Protein AF-A0A973SWZ4-F1 (afdb_monomer_lite)

Radius of gyration: 31.6 Å; chains: 1; bounding box: 45×57×88 Å

pLDDT: mean 79.48, std 19.05, range [44.75, 98.75]

Structure (mmCIF, N/CA/C/O backbone):
data_AF-A0A973SWZ4-F1
#
_entry.id   AF-A0A973SWZ4-F1
#
loop_
_atom_site.group_PDB
_atom_site.id
_atom_site.type_symbol
_atom_site.label_atom_id
_atom_site.label_alt_id
_atom_site.label_comp_id
_atom_site.label_asym_id
_atom_site.label_entity_id
_atom_site.label_seq_id
_atom_site.pdbx_PDB_ins_code
_atom_site.Cartn_x
_atom_site.Cartn_y
_atom_site.Cartn_z
_atom_site.occupancy
_atom_site.B_iso_or_equiv
_atom_site.auth_seq_id
_atom_site.auth_comp_id
_atom_site.auth_asym_id
_atom_site.auth_atom_id
_atom_site.pdbx_PDB_model_num
ATOM 1 N N . LYS A 1 1 ? 2.008 2.634 -11.194 1.00 75.69 1 LYS A N 1
ATOM 2 C CA . LYS A 1 1 ? 1.634 1.443 -11.999 1.00 75.69 1 LYS A CA 1
ATOM 3 C C . LYS A 1 1 ? 0.359 0.751 -11.496 1.00 75.69 1 LYS A C 1
ATOM 5 O O . LYS A 1 1 ? -0.338 0.209 -12.335 1.00 75.69 1 LYS A O 1
ATOM 10 N N . LEU A 1 2 ? -0.005 0.845 -10.206 1.00 93.25 2 LEU A N 1
ATOM 11 C CA . LEU A 1 2 ? -1.254 0.261 -9.676 1.00 93.25 2 LEU A CA 1
ATOM 12 C C . LEU A 1 2 ? -2.449 1.218 -9.582 1.00 93.25 2 LEU A C 1
ATOM 14 O O . LEU A 1 2 ? -3.565 0.753 -9.756 1.00 93.25 2 LEU A O 1
ATOM 18 N N . LEU A 1 3 ? -2.231 2.527 -9.374 1.00 95.44 3 LEU A N 1
ATOM 19 C CA . LEU A 1 3 ? -3.317 3.508 -9.177 1.00 95.44 3 LEU A CA 1
ATOM 20 C C . LEU A 1 3 ? -4.445 3.402 -10.221 1.00 95.44 3 LEU A C 1
ATOM 22 O O . LEU A 1 3 ? -5.610 3.501 -9.875 1.00 95.44 3 LEU A O 1
ATOM 26 N N . TRP A 1 4 ? -4.090 3.133 -11.479 1.00 95.25 4 TRP A N 1
ATOM 27 C CA . TRP A 1 4 ? -5.040 3.017 -12.592 1.00 95.25 4 TRP A CA 1
ATOM 28 C C . TRP A 1 4 ? -5.335 1.576 -13.026 1.00 95.25 4 TRP A C 1
ATOM 30 O O . TRP A 1 4 ? -6.108 1.370 -13.953 1.00 95.25 4 TRP A O 1
ATOM 40 N N . ARG A 1 5 ? -4.661 0.578 -12.444 1.00 95.81 5 ARG A N 1
ATOM 41 C CA . ARG A 1 5 ? -4.679 -0.816 -12.935 1.00 95.81 5 ARG A CA 1
ATOM 42 C C . ARG A 1 5 ? -5.212 -1.820 -11.926 1.00 95.81 5 ARG A C 1
ATOM 44 O O . ARG A 1 5 ? -5.692 -2.870 -12.327 1.00 95.81 5 ARG A O 1
ATOM 51 N N . TYR A 1 6 ? -5.106 -1.523 -10.637 1.00 97.75 6 TYR A N 1
ATOM 52 C CA . TYR A 1 6 ? -5.614 -2.392 -9.591 1.00 97.75 6 TYR A CA 1
ATOM 53 C C . TYR A 1 6 ? -6.971 -1.866 -9.128 1.00 97.75 6 TYR A C 1
ATOM 55 O O . TYR A 1 6 ? -7.102 -0.710 -8.721 1.00 97.75 6 TYR A O 1
ATOM 63 N N . GLN A 1 7 ? -7.997 -2.708 -9.225 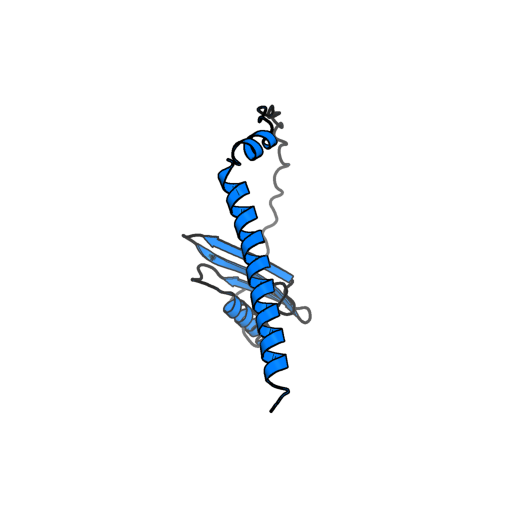1.00 97.75 7 GLN A N 1
ATOM 64 C CA . GLN A 1 7 ? -9.366 -2.313 -8.915 1.00 97.75 7 GLN A CA 1
ATOM 65 C C . GLN A 1 7 ? -9.485 -1.827 -7.468 1.00 97.75 7 GLN A C 1
ATOM 67 O O . GLN A 1 7 ? -9.116 -2.543 -6.531 1.00 97.75 7 GLN A O 1
ATOM 72 N N . GLY A 1 8 ? -10.067 -0.639 -7.311 1.00 97.94 8 GLY A N 1
ATOM 73 C CA . GLY A 1 8 ? -10.331 -0.029 -6.015 1.00 97.94 8 GLY A CA 1
ATOM 74 C C . GLY A 1 8 ? -9.157 0.751 -5.433 1.00 97.94 8 GLY A C 1
ATOM 75 O O . GLY A 1 8 ? -9.295 1.231 -4.318 1.00 97.94 8 GLY A O 1
ATOM 76 N N . MET A 1 9 ? -8.018 0.899 -6.123 1.00 98.25 9 MET A N 1
ATOM 77 C CA . MET A 1 9 ? -6.929 1.745 -5.614 1.00 98.25 9 MET A CA 1
ATOM 78 C C . MET A 1 9 ? -7.407 3.175 -5.360 1.00 98.25 9 MET A C 1
ATOM 80 O O . MET A 1 9 ? -7.931 3.824 -6.260 1.00 98.25 9 MET A O 1
ATOM 84 N N . ILE A 1 10 ? -7.159 3.670 -4.149 1.00 98.19 10 ILE A N 1
ATOM 85 C CA . ILE A 1 10 ? -7.499 5.038 -3.731 1.00 98.19 10 ILE A CA 1
ATOM 86 C C . ILE A 1 10 ? -6.261 5.924 -3.563 1.00 98.19 10 ILE A C 1
ATOM 88 O O . ILE A 1 10 ? -6.372 7.144 -3.536 1.00 98.19 10 ILE A O 1
ATOM 92 N N . GLY A 1 11 ? -5.065 5.335 -3.468 1.00 97.31 11 GLY A N 1
ATOM 93 C CA . GLY A 1 11 ? -3.840 6.107 -3.301 1.00 97.31 11 GLY A CA 1
ATOM 94 C C . GLY A 1 11 ? -2.578 5.260 -3.327 1.00 97.31 11 GLY A C 1
ATOM 95 O O . GLY A 1 11 ? -2.582 4.084 -2.962 1.00 97.31 11 GLY A O 1
ATOM 96 N N . VAL A 1 12 ? -1.486 5.879 -3.778 1.00 97.38 12 VAL A N 1
ATOM 97 C CA . VAL A 1 12 ? -0.142 5.296 -3.810 1.00 97.38 12 VAL A CA 1
ATOM 98 C C . VAL A 1 12 ? 0.882 6.367 -3.472 1.00 97.38 12 VAL A C 1
ATOM 100 O O . VAL A 1 12 ? 0.880 7.445 -4.066 1.00 97.38 12 VAL A O 1
ATOM 103 N N . LYS A 1 13 ? 1.842 6.014 -2.622 1.00 97.50 13 LYS A N 1
ATOM 104 C CA . LYS A 1 13 ? 3.118 6.699 -2.495 1.00 97.50 13 LYS A CA 1
ATOM 105 C C . LYS A 1 13 ? 4.249 5.685 -2.557 1.00 97.50 13 LYS A C 1
ATOM 107 O O . LYS A 1 13 ? 4.335 4.777 -1.743 1.00 97.50 13 LYS A O 1
ATOM 112 N N . ASN A 1 14 ? 5.155 5.872 -3.506 1.00 96.12 14 ASN A N 1
ATOM 113 C CA . ASN A 1 14 ? 6.380 5.085 -3.596 1.00 96.12 14 ASN A CA 1
ATOM 114 C C . ASN A 1 14 ? 7.627 5.970 -3.550 1.00 96.12 14 ASN A C 1
ATOM 116 O O . ASN A 1 14 ? 7.548 7.182 -3.779 1.00 96.12 14 ASN A O 1
ATOM 120 N N . GLY A 1 15 ? 8.771 5.361 -3.257 1.00 96.12 15 GLY A N 1
ATOM 121 C CA . GLY A 1 15 ? 10.072 6.021 -3.220 1.00 96.12 15 GLY A CA 1
ATOM 122 C C . GLY A 1 15 ? 11.218 5.018 -3.271 1.00 96.12 15 GLY A C 1
ATOM 123 O O . GLY A 1 15 ? 11.018 3.825 -3.048 1.00 96.12 15 GLY A O 1
ATOM 124 N N . TRP A 1 16 ? 12.409 5.513 -3.595 1.00 97.81 16 TRP A N 1
ATOM 125 C CA . TRP A 1 16 ? 13.632 4.722 -3.588 1.00 97.81 16 TRP A CA 1
ATOM 126 C C . TRP A 1 16 ? 14.818 5.584 -3.159 1.00 97.81 16 TRP A C 1
ATOM 128 O O . TRP A 1 16 ? 14.924 6.737 -3.576 1.00 97.81 16 TRP A O 1
ATOM 138 N N . THR A 1 17 ? 15.713 5.022 -2.349 1.00 97.38 17 THR A N 1
ATOM 139 C CA . THR A 1 17 ? 17.058 5.568 -2.100 1.00 97.38 17 THR A CA 1
ATOM 140 C C . THR A 1 17 ? 18.061 4.422 -1.994 1.00 97.38 17 THR A C 1
ATOM 142 O O . THR A 1 17 ? 17.672 3.285 -1.738 1.00 97.38 17 THR A O 1
ATOM 145 N N . SER A 1 18 ? 19.360 4.707 -2.113 1.00 96.88 18 SER A N 1
ATOM 146 C CA . SER A 1 18 ? 20.405 3.682 -1.967 1.00 96.88 18 SER A CA 1
ATOM 147 C C . SER A 1 18 ? 20.389 2.990 -0.598 1.00 96.88 18 SER A C 1
ATOM 149 O O . SER A 1 18 ? 20.694 1.806 -0.506 1.00 96.88 18 SER A O 1
ATOM 151 N N . LYS A 1 19 ? 20.000 3.705 0.467 1.00 97.62 19 LYS A N 1
ATOM 152 C CA . LYS A 1 19 ? 19.944 3.158 1.833 1.00 97.62 19 LYS A CA 1
ATOM 153 C C . LYS A 1 19 ? 18.613 2.478 2.160 1.00 97.62 19 LYS A C 1
ATOM 155 O O . LYS A 1 19 ? 18.607 1.476 2.872 1.00 97.62 19 LYS A O 1
ATOM 160 N N . ALA A 1 20 ? 17.499 3.026 1.672 1.00 96.94 20 ALA A N 1
ATOM 161 C CA . ALA A 1 20 ? 16.159 2.513 1.963 1.00 96.94 20 ALA A CA 1
ATOM 162 C C . ALA A 1 20 ? 15.685 1.447 0.969 1.00 96.94 20 ALA A C 1
ATOM 164 O O . ALA A 1 20 ? 14.719 0.756 1.268 1.00 96.94 20 ALA A O 1
ATOM 165 N N . GLN A 1 21 ? 16.338 1.328 -0.193 1.00 98.00 21 GLN A N 1
ATOM 166 C CA . GLN A 1 21 ? 15.851 0.576 -1.352 1.00 98.00 21 GLN A CA 1
ATOM 167 C C . GLN A 1 21 ? 14.399 0.973 -1.694 1.00 98.00 21 GLN A C 1
ATOM 169 O O . GLN A 1 21 ? 14.029 2.136 -1.514 1.00 98.00 21 GLN A O 1
ATOM 174 N N . GLY A 1 22 ? 13.591 0.071 -2.257 1.00 97.62 22 GLY A N 1
ATOM 175 C CA . GLY A 1 22 ? 12.206 0.349 -2.626 1.00 97.62 22 GLY A CA 1
ATOM 176 C C . GLY A 1 22 ? 11.276 0.429 -1.415 1.00 97.62 22 GLY A C 1
ATOM 177 O O . GLY A 1 22 ? 11.187 -0.517 -0.632 1.00 97.62 22 GLY A O 1
ATOM 178 N N . SER A 1 23 ? 10.536 1.535 -1.314 1.00 97.69 23 SER A N 1
ATOM 179 C CA . SER A 1 23 ? 9.429 1.712 -0.371 1.00 97.69 23 SER A CA 1
ATOM 180 C C . SER A 1 23 ? 8.122 1.996 -1.101 1.00 97.69 23 SER A C 1
ATOM 182 O O . SER A 1 23 ? 8.083 2.700 -2.119 1.00 97.69 23 SER A O 1
ATOM 184 N N . PHE A 1 24 ? 7.036 1.489 -0.535 1.00 97.75 24 PHE A N 1
ATOM 185 C CA . PHE A 1 24 ? 5.685 1.666 -1.041 1.00 97.75 24 PHE A CA 1
ATOM 186 C C . PHE A 1 24 ? 4.695 1.758 0.116 1.00 97.75 24 PHE A C 1
ATOM 188 O O . PHE A 1 24 ? 4.767 0.976 1.055 1.00 97.75 24 PHE A O 1
ATOM 195 N N . VAL A 1 25 ? 3.741 2.673 0.002 1.00 98.31 25 VAL A N 1
ATOM 196 C CA . VAL A 1 25 ? 2.500 2.702 0.773 1.00 98.31 25 VAL A CA 1
ATOM 197 C C . VAL A 1 25 ? 1.364 2.877 -0.223 1.00 98.31 25 VAL A C 1
ATOM 199 O O . VAL A 1 25 ? 1.419 3.751 -1.091 1.00 98.31 25 VAL A O 1
ATOM 202 N N . GLY A 1 26 ? 0.323 2.066 -0.124 1.00 98.06 26 GLY A N 1
ATOM 203 C CA . GLY A 1 26 ? -0.857 2.214 -0.963 1.00 98.06 26 GLY A CA 1
ATOM 204 C C . GLY A 1 26 ? -2.082 1.597 -0.328 1.00 98.06 26 GLY A C 1
ATOM 205 O O . GLY A 1 26 ? -1.974 0.733 0.540 1.00 98.06 26 GLY A O 1
ATOM 206 N N . ALA A 1 27 ? -3.246 2.051 -0.772 1.00 98.56 27 ALA A N 1
ATOM 207 C CA . ALA A 1 27 ? -4.521 1.577 -0.268 1.00 98.56 27 ALA A CA 1
ATOM 208 C C . ALA A 1 27 ? -5.503 1.325 -1.410 1.00 98.56 27 ALA A C 1
ATOM 210 O O . ALA A 1 27 ? -5.513 2.050 -2.413 1.00 98.56 27 ALA A O 1
ATOM 211 N N . ALA A 1 28 ? -6.342 0.310 -1.227 1.00 98.75 28 ALA A N 1
ATOM 212 C CA . ALA A 1 28 ? -7.465 0.008 -2.097 1.00 98.75 28 ALA A CA 1
ATOM 213 C C . ALA A 1 28 ? -8.737 -0.206 -1.280 1.00 98.75 28 ALA A C 1
ATOM 215 O O . ALA A 1 28 ? -8.684 -0.776 -0.191 1.00 98.75 28 ALA A O 1
ATOM 216 N N . THR A 1 29 ? -9.877 0.187 -1.842 1.00 98.56 29 THR A N 1
ATOM 217 C CA . THR A 1 29 ? -11.205 0.010 -1.262 1.00 98.56 29 THR A CA 1
ATOM 218 C C . THR A 1 29 ? -12.080 -0.852 -2.173 1.00 98.56 29 THR A C 1
ATOM 220 O O . THR A 1 29 ? -12.235 -0.563 -3.360 1.00 98.56 29 THR A O 1
ATOM 223 N N . ARG A 1 30 ? -12.676 -1.916 -1.623 1.00 97.81 30 ARG A N 1
ATOM 224 C CA . ARG A 1 30 ? -13.657 -2.788 -2.298 1.00 97.81 30 ARG A CA 1
ATOM 225 C C . ARG A 1 30 ? -14.775 -3.131 -1.314 1.00 97.81 30 ARG A C 1
ATOM 227 O O . ARG A 1 30 ? -14.491 -3.488 -0.175 1.00 97.81 30 ARG A O 1
ATOM 234 N N . GLY A 1 31 ? -16.037 -3.008 -1.734 1.00 95.06 31 GLY A N 1
ATOM 235 C CA . GLY A 1 31 ? -17.192 -3.377 -0.901 1.00 95.06 31 GLY A CA 1
ATOM 236 C C . GLY A 1 31 ? -17.229 -2.686 0.470 1.00 95.06 31 GLY A C 1
ATOM 237 O O . GLY A 1 31 ? -17.529 -3.335 1.463 1.00 95.06 31 GLY A O 1
ATOM 238 N N . GLY A 1 32 ? -16.850 -1.404 0.545 1.00 96.56 32 GLY A N 1
ATOM 239 C CA . GLY A 1 32 ? -16.821 -0.644 1.804 1.00 96.56 32 GLY A CA 1
ATOM 240 C C . GLY A 1 32 ? -15.641 -0.954 2.737 1.00 96.56 32 GLY A C 1
ATOM 241 O O . GLY A 1 32 ? -15.589 -0.428 3.845 1.00 96.56 32 GLY A O 1
ATOM 242 N N . HIS A 1 33 ? -14.677 -1.775 2.312 1.00 96.56 33 HIS A N 1
ATOM 243 C CA . HIS A 1 33 ? -13.493 -2.110 3.103 1.00 96.56 33 HIS A CA 1
ATOM 244 C C . HIS A 1 33 ? -12.220 -1.614 2.444 1.00 96.56 33 HIS A C 1
ATOM 246 O O . HIS A 1 33 ? -12.028 -1.818 1.247 1.00 96.56 33 HIS A O 1
ATOM 252 N N . THR A 1 34 ? -11.341 -1.015 3.245 1.00 98.06 34 THR A N 1
ATOM 253 C CA . THR A 1 34 ? -10.044 -0.504 2.802 1.00 98.06 34 THR A CA 1
ATOM 254 C C . THR A 1 34 ? -8.926 -1.389 3.334 1.00 98.06 34 THR A C 1
ATOM 256 O O . THR A 1 34 ? -8.838 -1.618 4.538 1.00 98.06 34 THR A O 1
ATOM 259 N N . ILE A 1 35 ? -8.068 -1.867 2.436 1.00 98.00 35 ILE A N 1
ATOM 260 C CA . ILE A 1 35 ? -6.826 -2.570 2.770 1.00 98.00 35 ILE A CA 1
ATOM 261 C C . ILE A 1 35 ? -5.659 -1.649 2.425 1.00 98.00 35 ILE A C 1
ATOM 263 O O . ILE A 1 35 ? -5.619 -1.075 1.334 1.00 98.00 35 ILE A O 1
ATOM 267 N N . LEU A 1 36 ? -4.717 -1.522 3.358 1.00 98.06 36 LEU A N 1
ATOM 268 C CA . LEU A 1 36 ? -3.500 -0.730 3.217 1.00 98.06 36 LEU A CA 1
ATOM 269 C C . LEU A 1 36 ? -2.291 -1.669 3.222 1.00 98.06 36 LEU A C 1
ATOM 271 O O . LEU A 1 36 ? -2.201 -2.565 4.058 1.00 98.06 36 LEU A O 1
ATOM 275 N N . VAL A 1 37 ? -1.377 -1.476 2.276 1.00 98.25 37 VAL A N 1
ATOM 276 C CA . VAL A 1 37 ? -0.140 -2.253 2.147 1.00 98.25 37 VAL A CA 1
ATOM 277 C C . VAL A 1 37 ? 1.046 -1.307 2.219 1.00 98.25 37 VAL A C 1
ATOM 279 O O . VAL A 1 37 ? 1.116 -0.330 1.471 1.00 98.25 37 VAL A O 1
ATOM 282 N N . THR A 1 38 ? 1.993 -1.650 3.090 1.00 98.06 38 THR A N 1
ATOM 283 C CA . THR A 1 38 ? 3.279 -0.969 3.230 1.00 98.06 38 THR A CA 1
ATOM 284 C C . THR A 1 38 ? 4.401 -1.963 2.970 1.00 98.06 38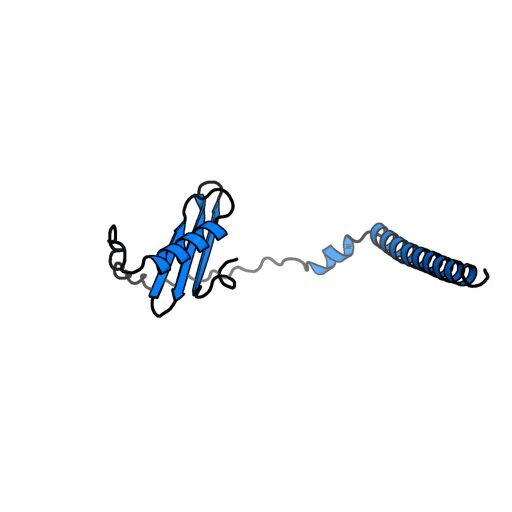 THR A C 1
ATOM 286 O O . THR A 1 38 ? 4.446 -3.026 3.582 1.00 98.06 38 THR A O 1
ATOM 289 N N . ILE A 1 39 ? 5.317 -1.607 2.074 1.00 97.75 39 ILE A N 1
ATOM 290 C CA . ILE A 1 39 ? 6.547 -2.349 1.797 1.00 97.75 39 ILE A CA 1
ATOM 291 C C . ILE A 1 39 ? 7.726 -1.428 2.086 1.00 97.75 39 ILE A C 1
ATOM 293 O O . ILE A 1 39 ? 7.739 -0.267 1.671 1.00 97.75 39 ILE A O 1
ATOM 297 N N . MET A 1 40 ? 8.728 -1.963 2.777 1.00 97.94 40 MET A N 1
ATOM 298 C CA . MET A 1 40 ? 9.962 -1.266 3.122 1.00 97.94 40 MET A CA 1
ATOM 299 C C . MET A 1 40 ? 11.152 -2.118 2.697 1.00 97.94 40 MET A C 1
ATOM 301 O O . MET 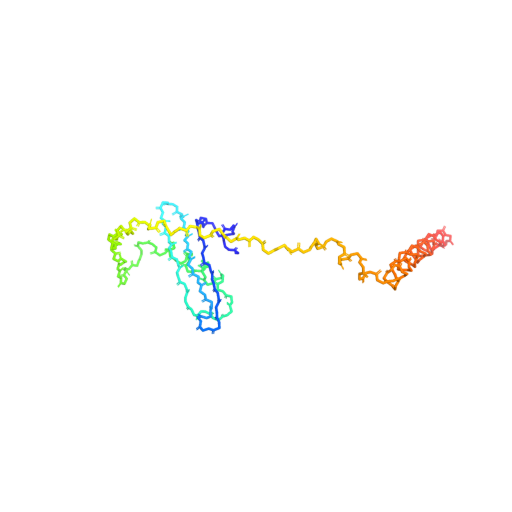A 1 40 ? 11.103 -3.336 2.845 1.00 97.94 40 MET A O 1
ATOM 305 N N . ARG A 1 41 ? 12.221 -1.474 2.214 1.00 97.88 41 ARG A N 1
ATOM 306 C CA . ARG A 1 41 ? 13.488 -2.131 1.860 1.00 97.88 41 ARG A CA 1
ATOM 307 C C . ARG A 1 41 ? 13.318 -3.306 0.890 1.00 97.88 41 ARG A C 1
ATOM 309 O O . ARG A 1 41 ? 13.813 -4.402 1.120 1.00 97.88 41 ARG A O 1
ATOM 316 N N . HIS A 1 42 ? 12.589 -3.063 -0.195 1.00 97.56 42 HIS A N 1
ATOM 317 C CA . HIS A 1 42 ? 12.425 -4.035 -1.271 1.00 97.56 42 HIS A CA 1
ATOM 318 C C . HIS A 1 42 ? 13.480 -3.840 -2.358 1.00 97.56 42 HIS A C 1
ATOM 320 O O . HIS A 1 42 ? 13.708 -2.721 -2.829 1.00 97.56 42 HIS A O 1
ATOM 326 N N . GLU A 1 43 ? 14.070 -4.934 -2.821 1.00 96.00 43 GLU A N 1
ATOM 327 C CA . GLU A 1 43 ? 15.002 -4.929 -3.946 1.00 96.00 43 GLU A CA 1
ATOM 328 C C . GLU A 1 43 ? 14.242 -5.047 -5.269 1.00 96.00 43 GLU A C 1
ATOM 330 O O . GLU A 1 43 ? 13.386 -5.907 -5.441 1.00 96.00 43 GLU A O 1
ATOM 335 N N . GLY A 1 44 ? 14.508 -4.154 -6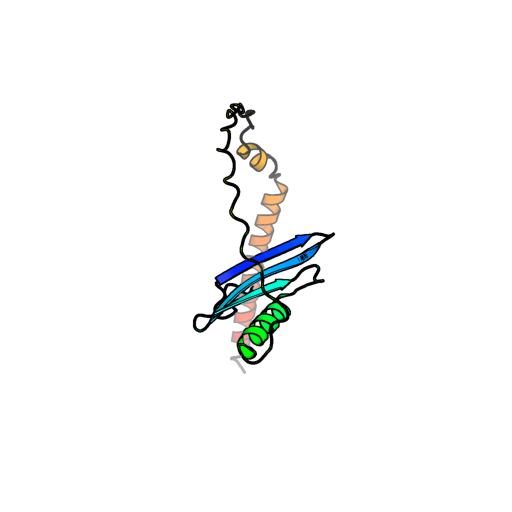.222 1.00 91.00 44 GLY A N 1
ATOM 336 C CA . GLY A 1 44 ? 13.821 -4.170 -7.515 1.00 91.00 44 GLY A CA 1
ATOM 337 C C . GLY A 1 44 ? 12.365 -3.683 -7.465 1.00 91.00 44 GLY A C 1
ATOM 338 O O . GLY A 1 44 ? 12.033 -2.720 -6.771 1.00 91.00 44 GLY A O 1
ATOM 339 N N . TYR A 1 45 ? 11.508 -4.297 -8.282 1.00 91.62 45 TYR A N 1
ATOM 340 C CA . TYR A 1 45 ? 10.108 -3.902 -8.453 1.00 91.62 45 TYR A CA 1
ATOM 341 C C . TYR A 1 45 ? 9.198 -4.676 -7.497 1.00 91.62 45 TYR A C 1
ATOM 343 O O . TYR A 1 45 ? 9.326 -5.883 -7.405 1.00 91.62 45 TYR A O 1
ATOM 351 N N . PHE A 1 46 ? 8.260 -3.976 -6.855 1.00 95.25 46 PHE A N 1
ATOM 352 C CA . PHE A 1 46 ? 7.347 -4.531 -5.840 1.00 95.25 46 PHE A CA 1
ATOM 353 C C . PHE A 1 46 ? 5.873 -4.598 -6.296 1.00 95.25 46 PHE A C 1
ATOM 355 O O . PHE A 1 46 ? 4.965 -4.795 -5.493 1.00 95.25 46 PHE A O 1
ATOM 362 N N . TRP A 1 47 ? 5.579 -4.271 -7.561 1.00 95.56 47 TRP A N 1
ATOM 363 C CA . TRP A 1 47 ? 4.198 -4.011 -7.997 1.00 95.56 47 TRP A CA 1
ATOM 364 C C . TRP A 1 47 ? 3.309 -5.258 -7.952 1.00 95.56 47 TRP A C 1
ATOM 366 O O . TRP A 1 47 ? 2.134 -5.140 -7.601 1.00 95.56 47 TRP A O 1
ATOM 376 N N . ASP A 1 48 ? 3.867 -6.422 -8.279 1.00 96.12 48 ASP A N 1
ATOM 377 C CA . ASP A 1 48 ? 3.130 -7.687 -8.303 1.00 96.12 48 ASP A CA 1
ATOM 378 C C . ASP A 1 48 ? 2.924 -8.213 -6.880 1.00 96.12 48 ASP A C 1
ATOM 380 O O . ASP A 1 48 ? 1.861 -8.738 -6.553 1.00 96.12 48 ASP A O 1
ATOM 384 N N . GLU A 1 49 ? 3.904 -8.013 -6.005 1.00 97.00 49 GLU A N 1
ATOM 385 C CA . GLU A 1 49 ? 3.846 -8.324 -4.580 1.00 97.00 49 GLU A CA 1
ATOM 386 C C . GLU A 1 49 ? 2.765 -7.493 -3.891 1.00 97.00 49 GLU A C 1
ATOM 388 O O . GLU A 1 49 ? 1.942 -8.041 -3.161 1.00 97.00 49 GLU A O 1
ATOM 393 N N . VAL A 1 50 ? 2.702 -6.186 -4.170 1.00 97.94 50 VAL A N 1
ATOM 394 C CA . VAL A 1 50 ? 1.632 -5.322 -3.649 1.00 97.94 50 VAL A CA 1
ATOM 395 C C . VAL A 1 50 ? 0.263 -5.810 -4.115 1.00 97.94 50 VAL A C 1
ATOM 397 O O . VAL A 1 50 ? -0.652 -5.894 -3.297 1.00 97.94 50 VAL A O 1
ATOM 400 N N . ALA A 1 51 ? 0.103 -6.131 -5.404 1.00 98.00 51 ALA A N 1
ATOM 401 C CA . ALA A 1 51 ? -1.170 -6.626 -5.926 1.00 98.00 51 ALA A CA 1
ATOM 402 C C . ALA A 1 51 ? -1.587 -7.931 -5.227 1.00 98.00 51 ALA A C 1
ATOM 404 O O . ALA A 1 51 ? -2.708 -8.023 -4.730 1.00 98.00 51 ALA A O 1
ATOM 405 N N . LYS A 1 52 ? -0.658 -8.885 -5.080 1.00 98.50 52 LYS A N 1
ATOM 406 C CA . LYS A 1 52 ? -0.886 -10.151 -4.364 1.00 98.50 52 LYS A CA 1
ATOM 407 C C . LYS A 1 52 ? -1.246 -9.938 -2.893 1.00 98.50 52 LYS A C 1
ATOM 409 O O . LYS A 1 52 ? -2.141 -10.611 -2.395 1.00 98.50 52 LYS A O 1
ATOM 414 N N . LEU A 1 53 ? -0.584 -9.012 -2.197 1.00 98.25 53 LEU A N 1
ATOM 415 C CA . LEU A 1 53 ? -0.886 -8.690 -0.796 1.00 98.25 53 LEU A CA 1
ATOM 416 C C . LEU A 1 53 ? -2.275 -8.069 -0.640 1.00 98.25 53 LEU A C 1
ATOM 418 O O . LEU A 1 53 ? -3.009 -8.430 0.281 1.00 98.25 53 LEU A O 1
ATOM 422 N N . LEU A 1 54 ? -2.654 -7.161 -1.540 1.00 98.50 54 LEU A N 1
ATOM 423 C CA . LEU A 1 54 ? -3.990 -6.572 -1.540 1.00 98.50 54 LEU A CA 1
ATOM 424 C C . LEU A 1 54 ? -5.057 -7.637 -1.841 1.00 98.50 54 LEU A C 1
ATOM 426 O O . LEU A 1 54 ? -6.055 -7.705 -1.123 1.00 98.50 54 LEU A O 1
ATOM 430 N N . ASP A 1 55 ? -4.852 -8.487 -2.851 1.00 98.44 55 ASP A N 1
ATOM 431 C CA . ASP A 1 55 ? -5.795 -9.556 -3.204 1.00 98.44 55 ASP A CA 1
ATOM 432 C C . ASP A 1 55 ? -5.931 -10.570 -2.064 1.00 98.44 55 ASP A C 1
ATOM 434 O O . ASP A 1 55 ? -7.049 -10.931 -1.683 1.00 98.44 55 ASP A O 1
ATOM 438 N N . TRP A 1 56 ? -4.811 -10.957 -1.447 1.00 98.44 56 TRP A N 1
ATOM 439 C CA . TRP A 1 56 ? -4.812 -11.789 -0.250 1.00 98.44 56 TRP A CA 1
ATOM 440 C C . TRP A 1 56 ? -5.620 -11.134 0.873 1.00 98.44 56 TRP A C 1
ATOM 442 O O . TRP A 1 56 ? -6.553 -11.762 1.375 1.00 98.44 56 TRP A O 1
ATOM 452 N N . GLY A 1 57 ? -5.346 -9.868 1.204 1.00 97.50 57 GLY A N 1
ATOM 453 C CA . GLY A 1 57 ? -6.026 -9.133 2.274 1.00 97.50 57 GLY A CA 1
ATOM 454 C C . GLY A 1 57 ? -7.544 -9.065 2.092 1.00 97.50 57 GLY A C 1
ATOM 455 O O . GLY A 1 57 ? -8.295 -9.286 3.044 1.00 97.50 57 GLY A O 1
ATOM 456 N N . PHE A 1 58 ? -8.018 -8.848 0.862 1.00 97.81 58 PHE A N 1
ATOM 457 C CA . PHE A 1 58 ? -9.449 -8.926 0.559 1.00 97.81 58 PHE A CA 1
ATOM 458 C C . PHE A 1 58 ? -10.000 -10.356 0.665 1.00 97.81 58 PHE A C 1
ATOM 460 O O . PHE A 1 58 ? -11.113 -10.540 1.158 1.00 97.81 58 PHE A O 1
ATOM 467 N N . SER A 1 59 ? -9.241 -11.372 0.243 1.00 97.69 59 SER A N 1
ATOM 468 C CA . SER A 1 59 ? -9.688 -12.774 0.244 1.00 97.69 59 SER A CA 1
ATOM 469 C C . SER A 1 59 ? -9.835 -13.388 1.644 1.00 97.69 59 SER A C 1
ATOM 471 O O . SER A 1 59 ? -10.689 -14.261 1.844 1.00 97.69 59 SER A O 1
ATOM 473 N N . VAL A 1 60 ? -9.030 -12.935 2.613 1.00 96.75 60 VAL A N 1
ATOM 474 C CA . VAL A 1 60 ? -8.972 -13.490 3.979 1.00 96.75 60 VAL A CA 1
ATOM 475 C C . VAL A 1 60 ? -9.745 -12.678 5.013 1.00 96.75 60 VAL A C 1
ATOM 477 O O . VAL A 1 60 ? -9.781 -13.050 6.187 1.00 96.75 60 VAL A O 1
ATOM 480 N N . ARG A 1 61 ? -10.387 -11.577 4.611 1.00 92.12 61 ARG A N 1
ATOM 481 C CA . ARG A 1 61 ? -11.164 -10.735 5.524 1.00 92.12 61 ARG A CA 1
ATOM 482 C C . ARG A 1 61 ? -12.195 -11.567 6.297 1.00 92.12 61 ARG A C 1
ATOM 484 O O . ARG A 1 61 ? -13.001 -12.274 5.701 1.00 92.12 61 ARG A O 1
ATOM 491 N N . GLY A 1 62 ? -12.170 -11.455 7.626 1.00 92.75 62 GLY A N 1
ATOM 492 C CA . GLY A 1 62 ? -13.066 -12.194 8.525 1.00 92.75 62 GLY A CA 1
ATOM 493 C C . GLY A 1 62 ? -12.761 -13.692 8.656 1.00 92.75 62 GLY A C 1
ATOM 494 O O . GLY A 1 62 ? -13.498 -14.388 9.343 1.00 92.75 62 GLY A O 1
ATOM 495 N N . LYS A 1 63 ? -11.694 -14.192 8.016 1.00 96.62 63 LYS A N 1
ATOM 496 C CA . LYS A 1 63 ? -11.269 -15.604 8.058 1.00 96.62 63 LYS A CA 1
ATOM 497 C C . LYS A 1 63 ? -9.995 -15.828 8.875 1.00 96.62 63 LYS A C 1
ATOM 499 O O . LYS A 1 63 ? -9.625 -16.971 9.113 1.00 96.62 63 LYS A O 1
ATOM 504 N N . VAL A 1 64 ? -9.306 -14.755 9.267 1.00 95.69 64 VAL A N 1
ATOM 505 C CA . VAL A 1 64 ? -8.034 -14.803 10.001 1.00 95.69 64 VAL A CA 1
ATOM 506 C C . VAL A 1 64 ? -8.102 -13.951 11.262 1.00 95.69 64 VAL A C 1
ATOM 508 O O . VAL A 1 64 ? -8.756 -12.907 11.279 1.00 95.69 64 VAL A O 1
ATOM 511 N N . ALA A 1 65 ? -7.402 -14.393 12.306 1.00 96.38 65 ALA A N 1
ATOM 512 C CA . ALA A 1 65 ? -7.196 -13.606 13.513 1.00 96.38 65 ALA A CA 1
ATOM 513 C C . ALA A 1 65 ? -6.129 -12.520 13.251 1.00 96.38 65 ALA A C 1
ATOM 515 O O . ALA A 1 65 ? -5.044 -12.853 12.765 1.00 96.38 65 ALA A O 1
ATOM 516 N N . PRO A 1 66 ? -6.399 -11.233 13.546 1.00 94.75 66 PRO A N 1
ATOM 517 C CA . PRO A 1 66 ? -5.388 -10.183 13.463 1.00 94.75 66 PRO A CA 1
ATOM 518 C C . PRO A 1 66 ? -4.240 -10.429 14.447 1.00 94.75 66 PRO A C 1
ATOM 520 O O . PRO A 1 66 ? -4.467 -10.836 15.583 1.00 94.75 66 PRO A O 1
ATOM 523 N N . VAL A 1 67 ? -3.011 -10.112 14.034 1.00 96.19 67 VAL A N 1
ATOM 524 C CA . VAL A 1 67 ? -1.824 -10.177 14.912 1.00 96.19 67 VAL A CA 1
ATOM 525 C C . VAL A 1 67 ? -1.700 -8.969 15.850 1.00 96.19 67 VAL A C 1
ATOM 527 O O . VAL A 1 67 ? -0.853 -8.951 16.736 1.00 96.19 67 VAL A O 1
ATOM 530 N N . GLY A 1 68 ? -2.523 -7.942 15.642 1.00 95.75 68 GLY A N 1
ATOM 531 C CA . GLY A 1 68 ? -2.534 -6.702 16.405 1.00 95.75 68 GLY A CA 1
ATOM 532 C C . GLY A 1 68 ? -3.444 -5.664 15.754 1.00 95.75 68 GLY A C 1
ATOM 533 O O . GLY A 1 68 ? -4.096 -5.940 14.743 1.00 95.75 68 GLY A O 1
ATOM 534 N N . GLN A 1 69 ? -3.467 -4.463 16.326 1.00 95.12 69 GLN A N 1
ATOM 535 C CA . GLN A 1 69 ? -4.240 -3.328 15.829 1.00 95.12 69 GLN A CA 1
ATOM 536 C C . GLN A 1 69 ? -3.338 -2.095 15.728 1.00 95.12 69 GLN A C 1
ATOM 538 O O . GLN A 1 69 ? -2.493 -1.864 16.594 1.00 95.12 69 GLN A O 1
ATOM 543 N N . LEU A 1 70 ? -3.515 -1.307 14.665 1.00 92.94 70 LEU A N 1
ATOM 544 C CA . LEU A 1 70 ? -2.890 0.008 14.574 1.00 92.94 70 LEU A CA 1
ATOM 545 C C . LEU A 1 70 ? -3.509 0.913 15.644 1.00 92.94 70 LEU A C 1
ATOM 547 O O . LEU A 1 70 ? -4.730 1.045 15.701 1.00 92.94 70 LEU A O 1
ATOM 551 N N . VAL A 1 71 ? -2.667 1.495 16.494 1.00 94.56 71 VAL A N 1
ATOM 552 C CA . VAL A 1 71 ? -3.113 2.401 17.556 1.00 94.56 71 VAL A CA 1
ATOM 553 C C . VAL A 1 71 ? -3.799 3.634 16.975 1.00 94.56 71 VAL A C 1
ATOM 555 O O . VAL A 1 71 ? -3.499 4.050 15.853 1.00 94.56 71 VAL A O 1
ATOM 558 N N . GLU A 1 72 ? -4.696 4.224 17.762 1.00 91.62 72 GLU A N 1
ATOM 559 C CA . GLU A 1 72 ? -5.336 5.479 17.386 1.00 91.62 72 GLU A CA 1
ATOM 560 C C . GLU A 1 72 ? -4.283 6.569 17.127 1.00 91.62 72 GLU A C 1
ATOM 562 O O . GLU A 1 72 ? -3.272 6.628 17.844 1.00 91.62 72 GLU A O 1
ATOM 567 N N . PRO A 1 73 ? -4.486 7.431 16.112 1.00 86.56 73 PRO A N 1
ATOM 568 C CA . PRO A 1 73 ? -3.591 8.548 15.866 1.00 86.56 73 PRO A CA 1
ATOM 569 C C . PRO A 1 73 ? -3.449 9.407 17.125 1.00 86.56 73 PRO A C 1
ATOM 571 O O . PRO A 1 73 ? -4.439 9.781 17.754 1.00 86.56 73 PRO A O 1
ATOM 574 N N . VAL A 1 74 ? -2.211 9.751 17.483 1.00 86.62 74 VAL A N 1
ATOM 575 C CA . VAL A 1 74 ? -1.965 10.749 18.531 1.00 86.62 74 VAL A CA 1
ATOM 576 C C . VAL A 1 74 ? -2.593 12.069 18.066 1.00 86.62 74 VAL A C 1
ATOM 578 O O . VAL A 1 74 ? -2.404 12.417 16.895 1.00 86.62 74 VAL A O 1
ATOM 581 N N . PRO A 1 75 ? -3.327 12.804 18.928 1.00 84.06 75 PRO A N 1
ATOM 582 C CA . PRO A 1 75 ? -3.874 14.102 18.560 1.00 84.06 75 PRO A CA 1
ATOM 583 C C . PRO A 1 75 ? -2.778 14.966 17.945 1.00 84.06 75 PRO A C 1
ATOM 585 O O . PRO A 1 75 ? -1.696 15.089 18.523 1.00 84.06 75 PRO A O 1
ATOM 588 N N . GLU A 1 76 ? -3.041 15.543 16.771 1.00 72.56 76 GLU A N 1
ATOM 589 C CA . GLU A 1 76 ? -2.117 16.499 16.176 1.00 72.56 76 GLU A CA 1
ATOM 590 C C . GLU A 1 76 ? -1.854 17.594 17.208 1.00 72.56 76 GLU A C 1
ATOM 592 O O . GLU A 1 76 ? -2.744 18.371 17.568 1.00 72.56 76 GLU A O 1
ATOM 597 N N . GLN A 1 77 ? -0.617 17.658 17.701 1.00 66.25 77 GLN A N 1
ATOM 598 C CA . GLN A 1 77 ? -0.153 18.841 18.392 1.00 66.25 77 GLN A CA 1
ATOM 599 C C . GLN A 1 77 ? -0.228 19.948 17.357 1.00 66.25 77 GLN A C 1
ATOM 601 O O . GLN A 1 77 ? 0.587 19.982 16.435 1.00 66.25 77 GLN A O 1
ATOM 606 N N . ARG A 1 78 ? -1.268 20.783 17.474 1.00 63.03 78 ARG A N 1
ATOM 607 C CA . ARG A 1 78 ? -1.518 21.922 16.597 1.00 63.03 78 ARG A CA 1
ATOM 608 C C . ARG A 1 78 ? -0.175 22.571 16.325 1.00 63.03 78 ARG A C 1
ATOM 610 O O . ARG A 1 78 ? 0.448 23.065 17.266 1.00 63.03 78 ARG A O 1
ATOM 617 N N . ALA A 1 79 ? 0.289 22.487 15.075 1.00 62.78 79 ALA A N 1
ATOM 618 C CA . ALA A 1 79 ? 1.502 23.173 14.671 1.00 62.78 79 ALA A CA 1
ATOM 619 C C . ALA A 1 79 ? 1.370 24.595 15.216 1.00 62.78 79 ALA A C 1
ATOM 621 O O . ALA A 1 79 ? 0.344 25.244 14.978 1.00 62.78 79 ALA A O 1
ATOM 622 N N . ALA A 1 80 ? 2.332 25.020 16.043 1.00 63.28 80 ALA A N 1
ATOM 623 C CA . ALA A 1 80 ? 2.356 26.386 16.538 1.00 63.28 80 ALA A CA 1
ATOM 624 C C . ALA A 1 80 ? 2.100 27.311 15.336 1.00 63.28 80 ALA A C 1
ATOM 626 O O . ALA A 1 80 ? 2.605 26.988 14.251 1.00 63.28 80 ALA A O 1
ATOM 627 N N . PRO A 1 81 ? 1.279 28.374 15.475 1.00 58.59 81 PRO A N 1
ATOM 628 C CA . PRO A 1 81 ? 0.968 29.269 14.367 1.00 58.59 81 PRO A CA 1
ATOM 629 C C . PRO A 1 81 ? 2.258 29.550 13.614 1.00 58.59 81 PRO A C 1
ATOM 631 O O . PRO A 1 81 ? 3.237 29.975 14.230 1.00 58.59 81 PRO A O 1
ATOM 634 N N . GLN A 1 82 ? 2.289 29.176 12.329 1.00 60.94 82 GLN A N 1
ATOM 635 C CA . GLN A 1 82 ? 3.487 29.322 11.522 1.00 60.94 82 GLN A CA 1
ATOM 636 C C . GLN A 1 82 ? 3.900 30.779 11.640 1.00 60.94 82 GLN A C 1
ATOM 638 O O . GLN A 1 82 ? 3.175 31.666 11.193 1.00 60.94 82 GLN A O 1
ATOM 643 N N . VAL A 1 83 ? 5.021 31.026 12.315 1.00 57.25 83 VAL A N 1
ATOM 644 C CA . VAL A 1 83 ? 5.603 32.355 12.359 1.00 57.25 83 VAL A CA 1
ATOM 645 C C . VAL A 1 83 ? 5.890 32.668 10.902 1.00 57.25 83 VAL A C 1
ATOM 647 O O . VAL A 1 83 ? 6.734 32.017 10.286 1.00 57.25 83 VAL A O 1
ATOM 650 N N . THR A 1 84 ? 5.118 33.580 10.314 1.00 58.09 84 THR A N 1
ATOM 651 C CA . THR A 1 84 ? 5.404 34.159 9.007 1.00 58.09 84 THR A CA 1
ATOM 652 C C . THR A 1 84 ? 6.814 34.718 9.093 1.00 58.09 84 THR A C 1
ATOM 654 O O . THR A 1 84 ? 7.027 35.800 9.637 1.00 58.09 84 THR A O 1
ATOM 657 N N . ALA A 1 85 ? 7.798 33.946 8.632 1.00 65.62 85 ALA A N 1
ATOM 658 C CA . ALA A 1 85 ? 9.143 34.450 8.464 1.00 65.62 85 ALA A CA 1
ATOM 659 C C . ALA A 1 85 ? 9.040 35.646 7.507 1.00 65.62 85 ALA A C 1
ATOM 661 O O . ALA A 1 85 ? 8.329 35.545 6.498 1.00 65.62 85 ALA A O 1
ATOM 662 N N . PRO A 1 86 ? 9.682 36.787 7.804 1.00 55.84 86 PRO A N 1
ATOM 663 C CA . PRO A 1 86 ? 9.693 37.894 6.870 1.00 55.84 86 PRO A CA 1
ATOM 664 C C . PRO A 1 86 ? 10.279 37.378 5.557 1.00 55.84 86 PRO A C 1
ATOM 666 O O . PRO A 1 86 ? 11.387 36.842 5.517 1.00 55.84 86 PRO A O 1
ATOM 669 N N . VAL A 1 87 ? 9.506 37.504 4.482 1.00 59.50 87 VAL A N 1
ATOM 670 C CA . VAL A 1 87 ? 10.002 37.334 3.120 1.00 59.50 87 VAL A CA 1
ATOM 671 C C . VAL A 1 87 ? 11.087 38.386 2.921 1.00 59.50 87 VAL A C 1
ATOM 673 O O . VAL A 1 87 ? 10.803 39.544 2.616 1.00 59.50 87 VAL A O 1
ATOM 676 N N . SER A 1 88 ? 12.344 37.997 3.125 1.00 59.16 88 SER A N 1
ATOM 677 C CA . SER A 1 88 ? 13.470 38.744 2.586 1.00 59.16 88 SER A CA 1
ATOM 678 C C . SER A 1 88 ? 13.234 38.832 1.087 1.00 59.16 88 SER A C 1
ATOM 680 O O . SER A 1 88 ? 13.209 37.811 0.398 1.00 59.16 88 SER A O 1
ATOM 682 N N . LYS A 1 89 ? 12.993 40.047 0.587 1.00 53.06 89 LYS A N 1
ATOM 683 C CA . LYS A 1 89 ? 12.941 40.321 -0.847 1.00 53.06 89 LYS A CA 1
ATOM 684 C C . LYS A 1 89 ? 14.281 39.877 -1.424 1.00 53.06 89 LYS A C 1
ATOM 686 O O . LYS A 1 89 ? 15.284 40.564 -1.259 1.00 53.06 89 LYS A O 1
ATOM 691 N N . VAL A 1 90 ? 14.311 38.711 -2.060 1.00 54.25 90 VAL A N 1
ATOM 692 C CA . VAL A 1 90 ? 15.436 38.331 -2.904 1.00 54.25 90 VAL A CA 1
ATOM 693 C C . VAL A 1 90 ? 15.362 39.269 -4.098 1.00 54.25 90 VAL A C 1
ATOM 695 O O . VAL A 1 90 ? 14.479 39.132 -4.942 1.00 54.25 90 VAL A O 1
ATOM 698 N N . THR A 1 91 ? 16.242 40.268 -4.136 1.00 54.53 91 THR A N 1
ATOM 699 C CA . THR A 1 91 ? 16.508 41.024 -5.358 1.00 54.53 91 THR A CA 1
ATOM 700 C C . THR A 1 91 ? 16.905 40.004 -6.423 1.00 54.53 91 THR A C 1
ATOM 702 O O . THR A 1 91 ? 17.890 39.290 -6.213 1.00 54.53 91 THR A O 1
ATOM 705 N N . PRO A 1 92 ? 16.165 39.871 -7.536 1.00 56.78 92 PRO A N 1
ATOM 706 C CA . PRO A 1 92 ? 16.584 38.989 -8.609 1.00 56.78 92 PRO A CA 1
ATOM 707 C C . PRO A 1 92 ? 17.945 39.473 -9.106 1.00 56.78 92 PRO A C 1
ATOM 709 O O . PRO A 1 92 ? 18.075 40.614 -9.551 1.00 56.78 92 PRO A O 1
ATOM 712 N N . ALA A 1 93 ? 18.969 38.625 -9.021 1.00 58.53 93 ALA A N 1
ATOM 713 C CA . ALA A 1 93 ? 20.159 38.835 -9.826 1.00 58.53 93 ALA A CA 1
ATOM 714 C C . ALA A 1 93 ? 19.695 38.823 -11.286 1.00 58.53 93 ALA A C 1
ATOM 716 O O . ALA A 1 93 ? 19.065 37.856 -11.718 1.00 58.53 93 ALA A O 1
ATOM 717 N N . ALA A 1 94 ? 19.939 39.915 -12.012 1.00 59.56 94 ALA A N 1
ATOM 718 C CA . ALA A 1 94 ? 19.595 40.022 -13.419 1.00 59.56 94 ALA A CA 1
ATOM 719 C C . ALA A 1 94 ? 20.302 38.896 -14.188 1.00 59.56 94 ALA A C 1
ATOM 721 O O . ALA A 1 94 ? 21.498 38.965 -14.465 1.00 59.56 94 ALA A O 1
ATOM 722 N N . GLN A 1 95 ? 19.567 37.826 -14.489 1.00 58.88 95 GLN A N 1
ATOM 723 C CA . GLN A 1 95 ? 20.014 36.805 -15.421 1.00 58.88 95 GLN A CA 1
ATOM 724 C C . GLN A 1 95 ? 19.892 37.402 -16.826 1.00 58.88 95 GLN A C 1
ATOM 726 O O . GLN A 1 95 ? 18.796 37.838 -17.193 1.00 58.88 95 GLN A O 1
ATOM 731 N N . PRO A 1 96 ? 20.979 37.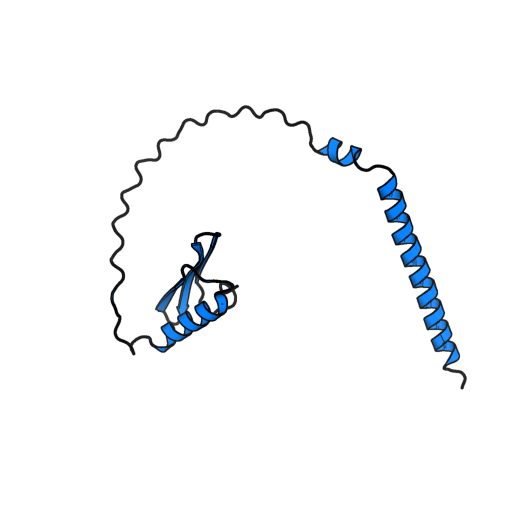458 -17.617 1.00 55.34 96 PRO A N 1
ATOM 732 C CA . PRO A 1 96 ? 20.872 37.890 -19.001 1.00 55.34 96 PRO A CA 1
ATOM 733 C C . PRO A 1 96 ? 19.908 36.955 -19.754 1.00 55.34 96 PRO A C 1
ATOM 735 O O . PRO A 1 96 ? 19.840 35.763 -19.427 1.00 55.34 96 PRO A O 1
ATOM 738 N N . PRO A 1 97 ? 19.147 37.462 -20.742 1.00 55.66 97 PRO A N 1
ATOM 739 C CA . PRO A 1 97 ? 18.160 36.666 -21.457 1.00 55.66 97 PRO A CA 1
ATOM 740 C C . PRO A 1 97 ? 18.815 35.423 -22.061 1.00 55.66 97 PRO A C 1
ATOM 742 O O . PRO A 1 97 ? 19.707 35.515 -22.901 1.00 55.66 97 PRO A O 1
ATOM 745 N N . LEU A 1 98 ? 18.339 34.242 -21.665 1.00 59.44 98 LEU A N 1
ATOM 746 C CA . LEU A 1 98 ? 18.826 32.947 -22.159 1.00 59.44 98 LEU A CA 1
ATOM 747 C C . LEU A 1 98 ? 18.531 32.710 -23.655 1.00 59.44 98 LEU A C 1
ATOM 749 O O . LEU A 1 98 ? 18.846 31.643 -24.179 1.00 59.44 98 LEU A O 1
ATOM 753 N N . LEU A 1 99 ? 17.923 33.680 -24.344 1.00 53.88 99 LEU A N 1
ATOM 754 C CA . LEU A 1 99 ? 17.449 33.518 -25.715 1.00 53.88 99 LEU A CA 1
ATOM 755 C C . LEU A 1 99 ? 18.557 33.772 -26.755 1.00 53.88 99 LEU A C 1
ATOM 757 O O . LEU A 1 99 ? 18.577 33.090 -27.776 1.00 53.88 99 LEU A O 1
ATOM 761 N N . ASP A 1 100 ? 19.538 34.637 -26.468 1.00 52.59 100 ASP A N 1
ATOM 762 C CA . ASP A 1 100 ? 20.659 34.915 -27.392 1.00 52.59 100 ASP A CA 1
ATOM 763 C C . ASP A 1 100 ? 21.786 33.863 -27.325 1.00 52.59 100 ASP A C 1
ATOM 765 O O . ASP A 1 100 ? 22.481 33.580 -28.307 1.00 52.59 100 ASP A O 1
ATOM 769 N N . THR A 1 101 ? 21.952 33.203 -26.176 1.00 52.97 101 THR A N 1
ATOM 770 C CA . THR A 1 101 ? 23.013 32.198 -25.981 1.00 52.97 101 THR A CA 1
ATOM 771 C C . THR A 1 101 ? 22.691 30.864 -26.664 1.00 52.97 101 THR A C 1
ATOM 773 O O . THR A 1 101 ? 23.600 30.146 -27.082 1.00 52.97 101 THR A O 1
ATOM 776 N N . ALA A 1 102 ? 21.406 30.527 -26.826 1.00 50.16 102 ALA A N 1
ATOM 777 C CA . ALA A 1 102 ? 20.996 29.339 -27.577 1.00 50.16 102 ALA A CA 1
ATOM 778 C C . ALA A 1 102 ? 21.150 29.530 -29.098 1.00 50.16 102 ALA A C 1
ATOM 780 O O . ALA A 1 102 ? 21.474 28.574 -29.802 1.00 50.16 102 ALA A O 1
ATOM 781 N N . ALA A 1 103 ? 20.982 30.760 -29.600 1.00 50.91 103 ALA A N 1
ATOM 782 C CA . ALA A 1 103 ? 21.115 31.076 -31.022 1.00 50.91 103 ALA A CA 1
ATOM 783 C C . ALA A 1 103 ? 22.582 31.152 -31.490 1.00 50.91 103 ALA A C 1
ATOM 785 O O . ALA A 1 103 ? 22.895 30.740 -32.605 1.00 50.91 103 ALA A O 1
ATOM 786 N N . SER A 1 104 ? 23.502 31.615 -30.636 1.00 53.34 104 SER A N 1
ATOM 787 C CA . SER A 1 104 ? 24.918 31.812 -30.999 1.00 53.34 104 SER A CA 1
ATOM 788 C C . SER A 1 104 ? 25.774 30.536 -31.011 1.00 53.34 104 SER A C 1
ATOM 790 O O . SER A 1 104 ? 26.859 30.536 -31.591 1.00 53.34 104 SER A O 1
ATOM 792 N N . LYS A 1 105 ? 25.299 29.422 -30.430 1.00 47.91 105 LYS A N 1
ATOM 793 C CA . LYS A 1 105 ? 25.994 28.116 -30.472 1.00 47.91 105 LYS A CA 1
ATOM 794 C C . LYS A 1 105 ? 25.564 27.196 -31.617 1.00 47.91 105 LYS A C 1
ATOM 796 O O . LYS A 1 105 ? 26.060 26.073 -31.709 1.00 47.91 105 LYS A O 1
ATOM 801 N N . GLN A 1 106 ? 24.682 27.645 -32.508 1.00 44.75 106 GLN A N 1
ATOM 802 C CA . GLN A 1 106 ? 24.337 26.896 -33.714 1.00 44.75 106 GLN A CA 1
ATOM 803 C C . GLN A 1 106 ? 25.312 27.250 -34.847 1.00 44.75 106 GLN A C 1
ATOM 805 O O . GLN A 1 106 ? 24.973 27.952 -35.794 1.00 44.75 106 GLN A O 1
ATOM 810 N N . THR A 1 107 ? 26.547 26.765 -34.723 1.00 52.72 107 THR A N 1
ATOM 811 C CA . THR A 1 107 ? 27.585 26.836 -35.761 1.00 52.72 107 THR A CA 1
ATOM 812 C C . THR A 1 107 ? 27.118 26.130 -37.046 1.00 52.72 107 THR A C 1
ATOM 814 O O . THR A 1 107 ? 26.426 25.106 -36.985 1.00 52.72 107 THR A O 1
ATOM 817 N N . ASP A 1 108 ? 27.507 26.667 -38.208 1.00 51.72 108 ASP A N 1
ATOM 818 C CA . ASP A 1 108 ? 27.066 26.313 -39.575 1.00 51.72 108 ASP A CA 1
ATOM 819 C C . ASP A 1 108 ? 27.098 24.814 -39.947 1.00 51.72 108 ASP A C 1
ATOM 821 O O . ASP A 1 108 ? 26.407 24.361 -40.867 1.00 51.72 108 ASP A O 1
ATOM 825 N N . THR A 1 109 ? 27.824 23.999 -39.185 1.00 50.69 109 THR A N 1
ATOM 826 C CA . THR A 1 109 ? 27.905 22.542 -39.340 1.00 50.69 109 THR A CA 1
ATOM 827 C C . THR A 1 109 ? 26.543 21.847 -39.181 1.00 50.69 109 THR A C 1
ATOM 829 O O . THR A 1 109 ? 26.230 20.929 -39.939 1.00 50.69 109 THR A O 1
ATOM 832 N N . THR A 1 110 ? 25.669 22.302 -38.274 1.00 49.25 110 THR A N 1
ATOM 833 C CA . THR A 1 110 ? 24.373 21.633 -38.010 1.00 49.25 110 THR A CA 1
ATOM 834 C C . THR A 1 110 ? 23.329 21.904 -39.102 1.00 49.25 110 THR A C 1
ATOM 836 O O . THR A 1 110 ? 22.486 21.050 -39.383 1.00 49.25 110 THR A O 1
ATOM 839 N N . ARG A 1 111 ? 23.393 23.062 -39.776 1.00 49.00 111 ARG A N 1
ATOM 840 C CA . ARG A 1 111 ? 22.475 23.401 -40.885 1.00 49.00 111 ARG A CA 1
ATOM 841 C C . ARG A 1 111 ? 22.787 22.620 -42.165 1.00 49.00 111 ARG A C 1
ATOM 843 O O . ARG A 1 111 ? 21.871 22.252 -42.904 1.00 49.00 111 ARG A O 1
ATOM 850 N N . THR A 1 112 ? 24.058 22.301 -42.390 1.00 51.31 112 THR A N 1
ATOM 851 C CA . THR A 1 112 ? 24.499 21.555 -43.577 1.00 51.31 112 THR A CA 1
ATOM 852 C C . THR A 1 112 ? 24.189 20.058 -43.451 1.00 51.31 112 THR A C 1
ATOM 854 O O . THR A 1 112 ? 23.727 19.434 -44.402 1.00 51.31 112 THR A O 1
ATOM 857 N N . VAL A 1 113 ? 24.327 19.473 -42.255 1.00 53.50 113 VAL A N 1
ATOM 858 C CA . VAL A 1 113 ? 24.001 18.050 -42.031 1.00 53.50 113 VAL A CA 1
ATOM 859 C C . VAL A 1 113 ? 22.489 17.793 -42.105 1.00 53.50 113 VAL A C 1
ATOM 861 O O . VAL A 1 113 ? 22.064 16.803 -42.700 1.00 53.50 113 VAL A O 1
ATOM 864 N N . GLY A 1 114 ? 21.656 18.702 -41.583 1.00 48.09 114 GLY A N 1
ATOM 865 C CA . GLY A 1 114 ? 20.195 18.558 -41.641 1.00 48.09 114 GLY A CA 1
ATOM 866 C C . GLY A 1 114 ? 19.625 18.577 -43.066 1.00 48.09 114 GLY A C 1
ATOM 867 O O . GLY A 1 114 ? 18.715 17.810 -43.380 1.00 48.09 114 GLY A O 1
ATOM 868 N N . SER A 1 115 ? 20.188 19.398 -43.956 1.00 53.88 115 SER A N 1
ATOM 869 C CA . SER A 1 115 ? 19.746 19.496 -45.355 1.00 53.88 115 SER A CA 1
ATOM 870 C C . SER A 1 115 ? 20.186 18.296 -46.207 1.00 53.88 115 SER A C 1
ATOM 872 O O . SER A 1 115 ? 19.410 17.829 -47.043 1.00 53.88 115 SER A O 1
ATOM 874 N N . VAL A 1 116 ? 21.363 17.716 -45.943 1.00 56.88 116 VAL A N 1
ATOM 875 C CA . VAL A 1 116 ? 21.849 16.508 -46.640 1.00 56.88 116 VAL A CA 1
ATOM 876 C C . VAL A 1 116 ? 21.029 15.262 -46.278 1.00 56.88 116 VAL A C 1
ATOM 878 O O . VAL A 1 116 ? 20.719 14.463 -47.162 1.00 56.88 116 VAL A O 1
ATOM 881 N N . VAL A 1 117 ? 20.611 15.103 -45.017 1.00 57.94 117 VAL A N 1
ATOM 882 C CA . VAL A 1 117 ? 19.803 13.943 -44.585 1.00 57.94 117 VAL A CA 1
ATOM 883 C C . VAL A 1 117 ? 18.394 13.981 -45.187 1.00 57.94 117 VAL A C 1
ATOM 885 O O . VAL A 1 117 ? 17.898 12.958 -45.664 1.00 57.94 117 VAL A O 1
ATOM 888 N N . ILE A 1 118 ? 17.765 15.159 -45.233 1.00 60.94 118 ILE A N 1
ATOM 889 C CA . ILE A 1 118 ? 16.438 15.333 -45.846 1.00 60.94 118 ILE A CA 1
ATOM 890 C C . ILE A 1 118 ? 16.513 15.124 -47.368 1.00 60.94 118 ILE A C 1
ATOM 892 O O . ILE A 1 118 ? 15.689 14.400 -47.932 1.00 60.94 118 ILE A O 1
ATOM 896 N N . GLY A 1 119 ? 17.528 15.691 -48.033 1.00 60.62 119 GLY A N 1
ATOM 897 C CA . GLY A 1 119 ? 17.732 15.526 -49.475 1.00 60.62 119 GLY A CA 1
ATOM 898 C C . GLY A 1 119 ? 18.025 14.077 -49.879 1.00 60.62 119 GLY A C 1
ATOM 899 O O . GLY A 1 119 ? 17.408 13.557 -50.809 1.00 60.62 119 GLY A O 1
ATOM 900 N N . GLY A 1 120 ? 18.910 13.393 -49.146 1.00 65.88 120 GLY A N 1
ATOM 901 C CA . GLY A 1 120 ? 19.265 11.995 -49.401 1.00 65.88 120 GLY A CA 1
ATOM 902 C C . GLY A 1 120 ? 18.097 11.028 -49.192 1.00 65.88 120 GLY A C 1
ATOM 903 O O . GLY A 1 120 ? 17.882 10.138 -50.016 1.00 65.88 120 GLY A O 1
ATOM 904 N N . GLY A 1 121 ? 17.295 11.230 -48.140 1.00 69.44 121 GLY A N 1
ATOM 905 C CA . GLY A 1 121 ? 16.122 10.398 -47.855 1.00 69.44 121 GLY A CA 1
ATOM 906 C C . GLY A 1 121 ? 15.038 10.484 -48.935 1.00 69.44 121 GLY A C 1
ATOM 907 O O . GLY A 1 121 ? 14.492 9.457 -49.343 1.00 69.44 121 GLY A O 1
ATOM 908 N N . LEU A 1 122 ? 14.766 11.686 -49.456 1.00 74.75 122 LEU A N 1
ATOM 909 C CA . LEU A 1 122 ? 13.785 11.890 -50.529 1.00 74.75 122 LEU A CA 1
ATOM 910 C C . LEU A 1 122 ? 14.235 11.259 -51.853 1.00 74.75 122 LEU A C 1
ATOM 912 O O . LEU A 1 122 ? 13.442 10.589 -52.516 1.00 74.75 122 LEU A O 1
ATOM 916 N N . LEU A 1 123 ? 15.511 11.407 -52.217 1.00 76.94 123 LEU A N 1
ATOM 917 C CA . LEU A 1 123 ? 16.066 10.814 -53.438 1.00 76.94 123 LEU A CA 1
ATOM 918 C C . LEU A 1 123 ? 16.062 9.282 -53.375 1.00 76.94 123 LEU A C 1
ATOM 920 O O . LEU A 1 123 ? 15.642 8.623 -54.327 1.00 76.94 123 LEU A O 1
ATOM 924 N N . PHE A 1 124 ? 16.445 8.709 -52.231 1.00 79.19 124 PHE A N 1
ATOM 925 C CA . PHE A 1 124 ? 16.417 7.262 -52.029 1.00 79.19 124 PHE A CA 1
ATOM 926 C C . PHE A 1 124 ? 14.984 6.710 -52.063 1.00 79.19 124 PHE A C 1
ATOM 928 O O . PHE A 1 124 ? 14.726 5.700 -52.720 1.00 79.19 124 PHE A O 1
ATOM 935 N N . GLY A 1 125 ? 14.031 7.406 -51.432 1.00 78.50 125 GLY A N 1
ATOM 936 C CA . GLY A 1 125 ? 12.610 7.053 -51.472 1.00 78.50 125 GLY A CA 1
ATOM 937 C C . GLY A 1 125 ? 12.031 7.051 -52.890 1.00 78.50 125 GLY A C 1
ATOM 938 O O . GLY A 1 125 ? 11.340 6.103 -53.269 1.00 78.50 125 GLY A O 1
ATOM 939 N N . LEU A 1 126 ? 12.358 8.056 -53.710 1.00 83.69 126 LEU A N 1
ATOM 940 C CA . LEU A 1 126 ? 11.898 8.147 -55.102 1.00 83.69 126 LEU A CA 1
ATOM 941 C C . LEU A 1 126 ? 12.506 7.057 -55.996 1.00 83.69 126 LEU A C 1
ATOM 943 O O . LEU A 1 126 ? 11.792 6.464 -56.809 1.00 83.69 126 LEU A O 1
ATOM 947 N N . ILE A 1 127 ? 13.792 6.738 -55.817 1.00 83.81 127 ILE A N 1
ATOM 948 C CA . ILE A 1 127 ? 14.457 5.647 -56.546 1.00 83.81 127 ILE A CA 1
ATOM 949 C C . ILE A 1 127 ? 13.826 4.297 -56.181 1.00 83.81 127 ILE A C 1
ATOM 951 O O . ILE A 1 127 ? 13.529 3.494 -57.070 1.00 83.81 127 ILE A O 1
ATOM 955 N N . TRP A 1 128 ? 13.563 4.050 -54.896 1.00 80.81 128 TRP A N 1
ATOM 956 C CA . TRP A 1 128 ? 12.976 2.790 -54.435 1.00 80.81 128 TRP A CA 1
ATOM 957 C C . TRP A 1 128 ? 11.518 2.631 -54.886 1.00 80.81 128 TRP A C 1
ATOM 959 O O . TRP A 1 128 ? 11.118 1.553 -55.336 1.00 80.81 128 TRP A O 1
ATOM 969 N N . LEU A 1 129 ? 10.740 3.718 -54.869 1.00 79.81 129 LEU A N 1
ATOM 970 C CA . LEU A 1 129 ? 9.375 3.750 -55.396 1.00 79.81 129 LEU A CA 1
ATOM 971 C C . LEU A 1 129 ? 9.349 3.494 -56.913 1.00 79.81 129 LEU A C 1
ATOM 973 O O . LEU A 1 129 ? 8.574 2.660 -57.388 1.00 79.81 129 LEU A O 1
ATOM 977 N N . GLY A 1 130 ? 10.238 4.140 -57.673 1.00 79.50 130 GLY A N 1
ATOM 978 C CA . GLY A 1 130 ? 10.383 3.919 -59.114 1.00 79.50 130 GLY A CA 1
ATOM 979 C C . GLY A 1 130 ? 10.796 2.483 -59.453 1.00 79.50 130 GLY A C 1
ATOM 980 O O . GLY A 1 130 ? 10.210 1.855 -60.343 1.00 79.50 130 GLY A O 1
ATOM 981 N N . TYR A 1 131 ? 11.747 1.919 -58.703 1.00 81.69 131 TYR A N 1
ATOM 982 C CA . TYR A 1 131 ? 12.171 0.525 -58.853 1.00 81.69 131 TYR A CA 1
ATOM 983 C C . TYR A 1 131 ? 11.030 -0.455 -58.538 1.00 81.69 131 TYR A C 1
ATOM 985 O O . TYR A 1 131 ? 10.797 -1.402 -59.295 1.00 81.69 131 TYR A O 1
ATOM 993 N N . GLY A 1 132 ? 10.255 -0.198 -57.481 1.00 76.25 132 GLY A N 1
ATOM 994 C CA . GLY A 1 132 ? 9.079 -0.991 -57.116 1.00 76.25 132 GLY A CA 1
ATOM 995 C C . GLY A 1 132 ? 7.995 -0.997 -58.200 1.00 76.25 132 GLY A C 1
ATOM 996 O O . GLY A 1 132 ? 7.470 -2.059 -58.549 1.00 76.25 132 GLY A O 1
ATOM 997 N N . ILE A 1 133 ? 7.703 0.162 -58.798 1.00 76.00 133 ILE A N 1
ATOM 998 C CA . ILE A 1 133 ? 6.716 0.292 -59.885 1.00 76.00 133 ILE A CA 1
ATOM 999 C C . ILE A 1 133 ? 7.198 -0.428 -61.155 1.00 76.00 133 ILE A C 1
ATOM 1001 O O . ILE A 1 133 ? 6.420 -1.148 -61.792 1.00 76.00 133 ILE A O 1
ATOM 1005 N N . ARG A 1 134 ? 8.487 -0.313 -61.504 1.00 72.56 134 ARG A N 1
ATOM 1006 C CA . ARG A 1 134 ? 9.082 -1.017 -62.655 1.00 72.56 134 ARG A CA 1
ATOM 1007 C C . ARG A 1 134 ? 9.076 -2.536 -62.460 1.00 72.56 134 ARG A C 1
ATOM 1009 O O . ARG A 1 134 ? 8.721 -3.266 -63.385 1.00 72.56 134 ARG A O 1
ATOM 1016 N N . ARG A 1 135 ? 9.380 -3.017 -61.250 1.00 73.12 135 ARG A N 1
ATOM 1017 C CA . ARG A 1 135 ? 9.320 -4.445 -60.896 1.00 73.12 135 ARG A CA 1
ATOM 1018 C C . ARG A 1 135 ? 7.903 -5.011 -60.993 1.00 73.12 135 ARG A C 1
ATOM 1020 O O . ARG A 1 135 ? 7.739 -6.145 -61.435 1.00 73.12 135 ARG A O 1
ATOM 1027 N N . LYS A 1 136 ? 6.879 -4.239 -60.611 1.00 58.34 136 LYS A N 1
ATOM 1028 C CA . LYS A 1 136 ? 5.473 -4.660 -60.748 1.00 58.34 136 LYS A CA 1
ATOM 1029 C C . LYS A 1 136 ? 5.043 -4.762 -62.214 1.00 58.34 136 LYS A C 1
ATOM 1031 O O . LYS A 1 136 ? 4.400 -5.737 -62.578 1.00 58.34 136 LYS A O 1
ATOM 1036 N N . ARG A 1 137 ? 5.454 -3.818 -63.068 1.00 59.66 137 ARG A N 1
ATOM 1037 C CA . ARG A 1 137 ? 5.125 -3.835 -64.508 1.00 59.66 137 ARG A CA 1
ATOM 1038 C C . ARG A 1 137 ? 5.834 -4.943 -65.296 1.00 59.66 137 ARG A C 1
ATOM 1040 O O . ARG A 1 137 ? 5.270 -5.428 -66.269 1.00 59.66 137 ARG A O 1
ATOM 1047 N N . GLY A 1 138 ? 7.015 -5.387 -64.862 1.00 57.19 138 GLY A N 1
ATOM 1048 C CA . GLY A 1 138 ? 7.715 -6.531 -65.466 1.00 57.19 138 GLY A CA 1
ATOM 1049 C C . GLY A 1 138 ? 7.090 -7.899 -65.157 1.00 57.19 138 GLY A C 1
ATOM 1050 O O . GLY A 1 138 ? 7.358 -8.859 -65.864 1.00 57.19 138 GLY A O 1
ATOM 1051 N N . ARG A 1 139 ? 6.240 -7.994 -64.127 1.00 57.00 139 ARG A N 1
ATOM 1052 C CA . ARG A 1 139 ? 5.576 -9.241 -63.703 1.00 57.00 139 ARG A CA 1
ATOM 1053 C C . ARG A 1 139 ? 4.193 -9.469 -64.324 1.00 57.00 139 ARG A C 1
ATOM 1055 O O . ARG A 1 139 ? 3.600 -10.505 -64.068 1.00 57.00 139 ARG A O 1
ATOM 1062 N N . SER A 1 140 ? 3.693 -8.527 -65.126 1.00 52.88 140 SER A N 1
ATOM 1063 C CA . SER A 1 140 ? 2.409 -8.640 -65.844 1.00 52.88 140 SER A CA 1
ATOM 1064 C C . SER A 1 140 ? 2.574 -8.923 -67.343 1.00 52.88 140 SER A C 1
ATOM 1066 O O . SER A 1 140 ? 1.650 -8.700 -68.117 1.00 52.88 140 SER A O 1
ATOM 1068 N N . ARG A 1 141 ? 3.758 -9.377 -67.766 1.00 53.53 141 ARG A N 1
ATOM 1069 C CA . ARG A 1 141 ? 4.023 -9.874 -69.122 1.00 53.53 141 ARG A CA 1
ATOM 1070 C C . ARG A 1 141 ? 4.824 -11.171 -69.049 1.00 53.53 141 ARG A C 1
ATOM 1072 O O . ARG A 1 141 ? 5.983 -11.183 -69.441 1.00 53.53 141 ARG A O 1
ATOM 1079 N N . LEU A 1 142 ? 4.211 -12.202 -68.482 1.00 44.91 142 LEU A N 1
ATOM 1080 C CA . LEU A 1 142 ? 4.506 -13.625 -68.656 1.00 44.91 142 LEU A CA 1
ATOM 1081 C C . LEU A 1 1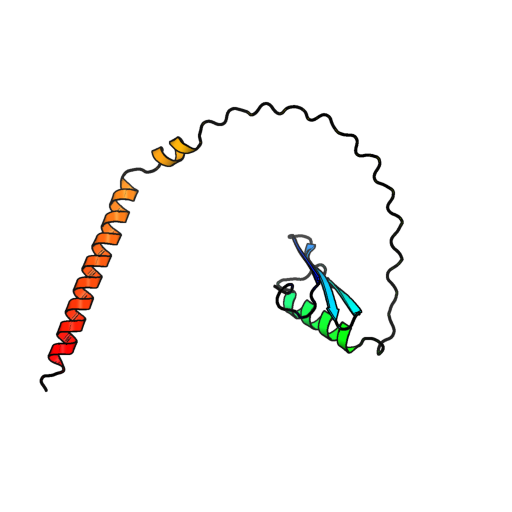42 ? 3.196 -14.371 -68.400 1.00 44.91 142 LEU A C 1
ATOM 1083 O O . LEU A 1 142 ? 2.499 -13.964 -67.441 1.00 44.91 142 LEU A O 1
#

Sequence (142 aa):
KLLWRYQGMIGVKNGWTSKAQGSFVGAATRGGHTILVTIMRHEGYFWDEVAKLLDWGFSVRGKVAPVGQLVEPVPEQRAAPQVTAPVSKVTPAAQPPLLDTAASKQTDTTRTVGSVVIGGGLLFGLIWLGYGIRRKRGRSRL

Foldseek 3Di:
DCCPPQAQWPDKDWDADPVWGTWIWTWGDDPRDIDIDIDTSDHDDCVVVVSVVRVVCVVCVVVDDDPDDDDDDDPPPPDDPPPPDPPPPPPDPDDDPPPVVVVVPPPPVVVVVVVCVVVVVVVVVVVVVVVVVVVVVVVVPD

Secondary structure (DSSP, 8-state):
--TTTSTTEEEEEEEEETTTEEEEEEEEEETTEEEEEEEEEE-S--HHHHHHHHHHHHHTTTTS--S--PPPPPP---------------PPP-PPPHHHHHHHT--THHHHHHHHHHHHHHHHHHHHHHHHHHHHHHTT--